Protein AF-A0A741S1C0-F1 (afdb_monomer_lite)

Structure (mmCIF, N/CA/C/O backbone):
data_AF-A0A741S1C0-F1
#
_entry.id   AF-A0A741S1C0-F1
#
loop_
_atom_site.group_PDB
_atom_site.id
_atom_site.type_symbol
_atom_site.label_atom_id
_atom_site.label_alt_id
_atom_site.label_comp_id
_atom_site.label_asym_id
_atom_site.label_entity_id
_atom_site.label_seq_id
_atom_site.pdbx_PDB_ins_code
_atom_site.Cartn_x
_atom_site.Cartn_y
_atom_site.Cartn_z
_atom_site.occupancy
_atom_site.B_iso_or_equiv
_atom_site.auth_seq_id
_atom_site.auth_comp_id
_atom_site.auth_asym_id
_atom_site.auth_atom_id
_atom_site.pdbx_PDB_model_num
ATOM 1 N N . ASN A 1 1 ? -12.038 -28.827 11.080 1.00 40.12 1 ASN A N 1
ATOM 2 C CA . ASN A 1 1 ? -13.135 -27.857 11.263 1.00 40.12 1 ASN A CA 1
ATOM 3 C C . ASN A 1 1 ? -12.752 -26.537 10.630 1.00 40.12 1 ASN A C 1
ATOM 5 O O . ASN A 1 1 ? -11.735 -25.971 10.999 1.00 40.12 1 ASN A O 1
ATOM 9 N N . GLN A 1 2 ? -13.511 -26.105 9.622 1.00 42.38 2 GLN A N 1
ATOM 10 C CA . GLN A 1 2 ? -13.378 -24.792 8.993 1.00 42.38 2 GLN A CA 1
ATOM 11 C C . GLN A 1 2 ? -13.839 -23.737 10.007 1.00 42.38 2 GLN A C 1
ATOM 13 O O . GLN A 1 2 ? -15.024 -23.422 10.065 1.00 42.38 2 GLN A O 1
ATOM 18 N N . ASN A 1 3 ? -12.932 -23.246 10.856 1.00 47.94 3 ASN A N 1
ATOM 19 C CA . ASN A 1 3 ? -13.234 -22.109 11.721 1.00 47.94 3 ASN A CA 1
ATOM 20 C C . ASN A 1 3 ? -13.502 -20.899 10.824 1.00 47.94 3 ASN A C 1
ATOM 22 O O . ASN A 1 3 ? -12.601 -20.333 10.205 1.00 47.94 3 ASN A O 1
ATOM 26 N N . SER A 1 4 ? -14.782 -20.563 10.711 1.00 61.94 4 SER A N 1
ATOM 27 C CA . SER A 1 4 ? -15.284 -19.344 10.105 1.00 61.94 4 SER A CA 1
ATOM 28 C C . SER A 1 4 ? -14.651 -18.158 10.829 1.00 61.94 4 SER A C 1
ATOM 30 O O . SER A 1 4 ? -15.093 -17.784 11.907 1.00 61.94 4 SER A O 1
ATOM 32 N N . SER A 1 5 ? -13.643 -17.521 10.231 1.00 65.06 5 SER A N 1
ATOM 33 C CA . SER A 1 5 ? -13.070 -16.241 10.685 1.00 65.06 5 SER A CA 1
ATOM 34 C C . SER A 1 5 ? -14.050 -15.059 10.560 1.00 65.06 5 SER A C 1
ATOM 36 O O . SER A 1 5 ? -13.648 -13.897 10.522 1.00 65.06 5 SER A O 1
ATOM 38 N N . LYS A 1 6 ? -15.346 -15.354 10.442 1.00 70.75 6 LYS A N 1
ATOM 39 C CA . LYS A 1 6 ? -16.448 -14.424 10.246 1.00 70.75 6 LYS A CA 1
ATOM 40 C C . LYS A 1 6 ? -17.448 -14.628 11.376 1.00 70.75 6 LYS A C 1
ATOM 42 O O . LYS A 1 6 ? -17.880 -15.753 11.624 1.00 70.75 6 LYS A O 1
ATOM 47 N N . MET A 1 7 ? -17.828 -13.527 12.009 1.00 75.88 7 MET A N 1
ATOM 48 C CA . MET A 1 7 ? -18.851 -13.458 13.044 1.00 75.88 7 MET A CA 1
ATOM 49 C C . MET A 1 7 ? -19.901 -12.440 12.606 1.00 75.88 7 MET A C 1
ATOM 51 O O . MET A 1 7 ? -19.552 -11.376 12.094 1.00 75.88 7 MET A O 1
ATOM 55 N N . TYR A 1 8 ? -21.174 -12.768 12.804 1.00 77.81 8 TYR A N 1
ATOM 56 C CA . TYR A 1 8 ? -22.263 -11.811 12.647 1.00 77.81 8 TYR A CA 1
ATOM 57 C C . TYR A 1 8 ? -22.519 -11.145 13.994 1.00 77.81 8 TYR A C 1
ATOM 59 O O . TYR A 1 8 ? -22.664 -11.832 15.003 1.00 77.81 8 TYR A O 1
ATOM 67 N N . VAL A 1 9 ? -22.564 -9.816 14.000 1.00 80.38 9 VAL A N 1
ATOM 68 C CA . VAL A 1 9 ? -22.897 -9.019 15.181 1.00 80.38 9 VAL A CA 1
ATOM 69 C C . VAL A 1 9 ? -24.094 -8.149 14.826 1.00 80.38 9 VAL A C 1
ATOM 71 O O . VAL A 1 9 ? -24.121 -7.543 13.754 1.00 80.38 9 VAL A O 1
ATOM 74 N N . SER A 1 10 ? -25.096 -8.126 15.700 1.00 84.06 10 SER A N 1
ATOM 75 C CA . SER A 1 10 ? -26.272 -7.265 15.584 1.00 84.06 10 SER A CA 1
ATOM 76 C C . SER A 1 10 ? -26.178 -6.130 16.593 1.00 84.06 10 SER A C 1
ATOM 78 O O . SER A 1 10 ? -25.914 -6.384 17.768 1.00 84.06 10 SER A O 1
ATOM 80 N N . PHE A 1 11 ? -26.451 -4.909 16.145 1.00 85.25 11 PHE A N 1
ATOM 81 C CA . PHE A 1 11 ? -26.520 -3.721 16.992 1.00 85.25 11 PHE A CA 1
ATOM 82 C C . PHE A 1 11 ? -27.918 -3.122 16.908 1.00 85.25 11 PHE A C 1
ATOM 84 O O . PHE A 1 11 ? -28.510 -3.088 15.827 1.00 85.25 11 PHE A O 1
ATOM 91 N N . ASP A 1 12 ? -28.429 -2.642 18.037 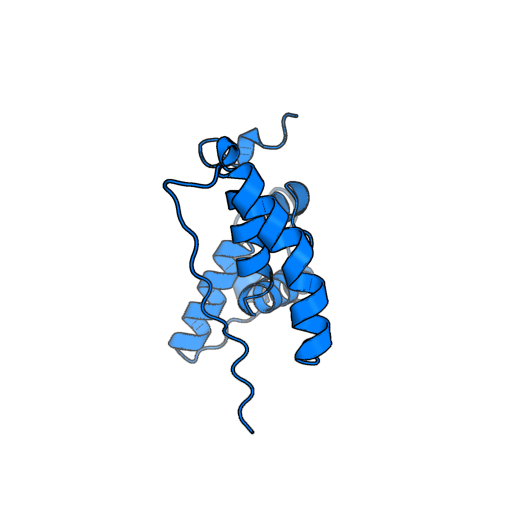1.00 86.31 12 ASP A N 1
ATOM 92 C CA . ASP A 1 12 ? -29.644 -1.838 18.062 1.00 86.31 12 ASP A CA 1
ATOM 93 C C . ASP A 1 12 ? -29.264 -0.365 17.877 1.00 86.31 12 ASP A C 1
ATOM 95 O O . ASP A 1 12 ? -28.700 0.261 18.770 1.00 86.31 12 ASP A O 1
ATOM 99 N N . LEU A 1 13 ? -29.553 0.179 16.695 1.00 88.56 13 LEU A N 1
ATOM 100 C CA . LEU A 1 13 ? -29.240 1.572 16.359 1.00 88.56 13 LEU A CA 1
ATOM 101 C C . LEU A 1 13 ? -30.189 2.583 17.027 1.00 88.56 13 LEU A C 1
ATOM 103 O O . LEU A 1 13 ? -29.917 3.778 17.001 1.00 88.56 13 LEU A O 1
ATOM 107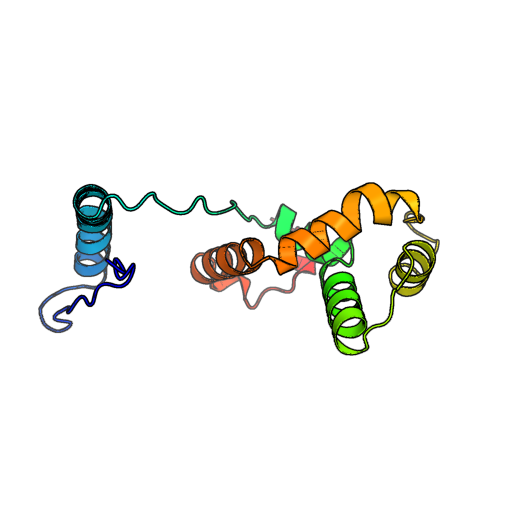 N N . GLY A 1 14 ? -31.324 2.137 17.575 1.00 91.06 14 GLY A N 1
ATOM 108 C CA . GLY A 1 14 ? -32.284 3.003 18.261 1.00 91.06 14 GLY A CA 1
ATOM 109 C C . GLY A 1 14 ? -31.971 3.192 19.745 1.00 91.06 14 GLY A C 1
ATOM 110 O O . GLY A 1 14 ? -32.375 4.196 20.329 1.00 91.06 14 GLY A O 1
ATOM 111 N N . LEU A 1 15 ? -31.259 2.235 20.347 1.00 90.81 15 LEU A N 1
ATOM 112 C CA . LEU A 1 15 ? -30.945 2.202 21.780 1.00 90.81 15 LEU A CA 1
ATOM 113 C C . LEU A 1 15 ? -29.466 2.438 22.105 1.00 90.81 15 LEU A C 1
ATOM 115 O 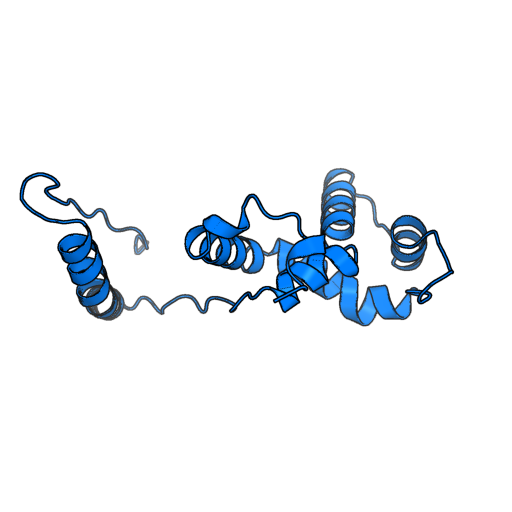O . LEU A 1 15 ? -29.098 2.419 23.278 1.00 90.81 15 LEU A O 1
ATOM 119 N N . SER A 1 16 ? -28.609 2.624 21.105 1.00 90.12 16 SER A N 1
ATOM 120 C CA . SER A 1 16 ? -27.176 2.833 21.310 1.00 90.12 16 SER A CA 1
ATOM 121 C C . SER A 1 16 ? -26.643 3.923 20.395 1.00 90.12 16 SER A C 1
ATOM 123 O O . SER A 1 16 ? -26.976 3.985 19.213 1.00 90.12 16 SER A O 1
ATOM 125 N N . SER A 1 17 ? -25.796 4.776 20.957 1.00 92.00 17 SER A N 1
ATOM 126 C CA . SER A 1 17 ? -25.012 5.755 20.210 1.00 92.00 17 SER A CA 1
ATOM 127 C C . SER A 1 17 ? -23.853 5.094 19.456 1.00 92.00 17 SER A C 1
ATOM 129 O O . SER A 1 17 ? -23.392 4.005 19.811 1.00 92.00 17 SER A O 1
ATOM 131 N N . ASP A 1 18 ? -23.324 5.788 18.445 1.00 92.06 18 ASP A N 1
ATOM 132 C CA . ASP A 1 18 ? -22.149 5.334 17.690 1.00 92.06 18 ASP A CA 1
ATOM 133 C C . ASP A 1 18 ? -20.944 5.053 18.611 1.00 92.06 18 ASP A C 1
ATOM 135 O O . ASP A 1 18 ? -20.228 4.069 18.421 1.00 92.06 18 ASP A O 1
ATOM 139 N N . GLU A 1 19 ? -20.733 5.875 19.645 1.00 92.62 19 GLU A N 1
ATOM 140 C CA . GLU A 1 19 ? -19.637 5.716 20.612 1.00 92.62 19 GLU A CA 1
ATOM 141 C C . GLU A 1 19 ? -19.792 4.469 21.485 1.00 92.62 19 GLU A C 1
ATOM 143 O O . GLU A 1 19 ? -18.809 3.761 21.723 1.00 92.62 19 GLU A O 1
ATOM 148 N N . GLU A 1 20 ? -21.011 4.161 21.927 1.00 90.81 20 GLU A N 1
ATOM 149 C CA . GLU A 1 20 ? -21.298 2.940 22.684 1.00 90.81 20 GLU A CA 1
ATOM 150 C C . GLU A 1 20 ? -21.063 1.695 21.824 1.00 90.81 20 GLU A C 1
ATOM 152 O O . GLU A 1 20 ? -20.405 0.753 22.273 1.00 90.81 20 GLU A O 1
ATOM 157 N N . ILE A 1 21 ? -21.515 1.713 20.564 1.00 92.81 21 ILE A N 1
ATOM 158 C CA . ILE A 1 21 ? -21.314 0.611 19.611 1.00 92.81 21 ILE A CA 1
ATOM 159 C C . ILE A 1 21 ? -19.819 0.387 19.345 1.00 92.81 21 ILE A C 1
ATOM 161 O O . ILE A 1 21 ? -19.332 -0.747 19.414 1.00 92.81 21 ILE A O 1
ATOM 165 N N . ILE A 1 22 ? -19.070 1.457 19.064 1.00 91.75 22 ILE A N 1
ATOM 166 C CA . ILE A 1 22 ? -17.626 1.382 18.798 1.00 91.75 22 ILE A CA 1
ATOM 167 C C . ILE A 1 22 ? -16.874 0.879 20.035 1.00 91.75 22 ILE A C 1
ATOM 169 O O . ILE A 1 22 ? -15.994 0.024 19.906 1.00 91.75 22 ILE A O 1
ATOM 173 N N . THR A 1 23 ? -17.226 1.371 21.223 1.00 91.38 23 THR A N 1
ATOM 174 C CA . THR A 1 23 ? -16.591 0.972 22.487 1.00 91.38 23 THR A CA 1
ATOM 175 C C . THR A 1 23 ? -16.847 -0.500 22.788 1.00 91.38 23 THR A C 1
ATOM 177 O O . THR A 1 23 ? -15.900 -1.245 23.040 1.00 91.38 23 THR A O 1
ATOM 180 N N . ALA A 1 24 ? -18.099 -0.954 22.673 1.00 90.25 24 ALA A N 1
ATOM 181 C CA . ALA A 1 24 ? -18.454 -2.359 22.853 1.00 90.25 24 ALA A CA 1
ATOM 182 C C . ALA A 1 24 ? -17.647 -3.265 21.907 1.00 90.25 24 ALA A C 1
ATOM 184 O O . ALA A 1 24 ? -17.062 -4.259 22.341 1.00 90.25 24 ALA A O 1
ATOM 185 N N . LEU A 1 25 ? -17.524 -2.885 20.631 1.00 91.19 25 LEU A N 1
ATOM 186 C CA . LEU A 1 25 ? -16.698 -3.599 19.654 1.00 91.19 25 LEU A CA 1
ATOM 187 C C . LEU A 1 25 ? -15.216 -3.652 20.051 1.00 91.19 25 LEU A C 1
ATOM 189 O O . LEU A 1 25 ? -14.593 -4.714 19.974 1.00 91.19 25 LEU A O 1
ATOM 193 N N . GLN A 1 26 ? -14.640 -2.525 20.470 1.00 90.44 26 GLN A N 1
ATOM 194 C CA . GLN A 1 26 ? -13.236 -2.451 20.881 1.00 90.44 26 GLN A CA 1
ATOM 195 C C . GLN A 1 26 ? -12.941 -3.338 22.095 1.00 90.44 26 GLN A C 1
ATOM 197 O O . GLN A 1 26 ? -11.881 -3.966 22.132 1.00 90.44 26 GLN A O 1
ATOM 202 N N . THR A 1 27 ? -13.874 -3.424 23.044 1.00 90.44 27 THR A N 1
ATOM 203 C CA . THR A 1 27 ? -13.742 -4.263 24.241 1.00 90.44 27 THR A CA 1
ATOM 204 C C . THR A 1 27 ? -13.966 -5.746 23.941 1.00 90.44 27 THR A C 1
ATOM 206 O O . THR A 1 27 ? -13.216 -6.573 24.446 1.00 90.44 27 THR A O 1
ATOM 209 N N . MET A 1 28 ? -14.941 -6.103 23.096 1.00 90.94 28 MET A N 1
ATOM 210 C CA . MET A 1 28 ? -15.289 -7.508 22.826 1.00 90.94 28 MET A CA 1
ATOM 211 C C . MET A 1 28 ? -14.315 -8.219 21.877 1.00 90.94 28 MET A C 1
ATOM 213 O O . MET A 1 28 ? -14.072 -9.417 22.018 1.00 90.94 28 MET A O 1
ATOM 217 N N . LEU A 1 29 ? -13.760 -7.520 20.879 1.00 90.25 29 LEU A N 1
ATOM 218 C CA . LEU A 1 29 ? -12.916 -8.144 19.849 1.00 90.25 29 LEU A CA 1
ATOM 219 C C . LEU A 1 29 ? -11.675 -8.883 20.396 1.00 90.25 29 LEU A C 1
ATOM 221 O O . LEU A 1 29 ? -11.368 -9.954 19.867 1.00 90.25 29 LEU A O 1
ATOM 225 N N . PRO A 1 30 ? -10.929 -8.363 21.393 1.00 90.62 30 PRO A N 1
ATOM 226 C CA . PRO A 1 30 ? -9.820 -9.087 22.013 1.00 90.62 30 PRO A CA 1
ATOM 227 C C . PRO A 1 30 ? -10.247 -10.402 22.673 1.00 90.62 30 PRO A C 1
ATOM 229 O O . PRO A 1 30 ? -9.594 -11.423 22.455 1.00 90.62 30 PRO A O 1
ATOM 232 N N . ASP A 1 31 ? -11.351 -10.388 23.424 1.00 90.31 31 ASP A N 1
ATOM 233 C CA . ASP A 1 31 ? -11.852 -11.564 24.140 1.00 90.31 31 ASP A CA 1
ATOM 234 C C . ASP A 1 31 ? -12.328 -12.641 23.164 1.00 90.31 31 ASP A C 1
ATOM 236 O O . ASP A 1 31 ? -11.924 -13.798 23.272 1.00 90.31 31 ASP A O 1
ATOM 240 N N . LEU A 1 32 ? -13.079 -12.241 22.133 1.00 88.69 32 LEU A N 1
ATOM 241 C CA . LEU A 1 32 ? -13.523 -13.144 21.071 1.00 88.69 32 LEU A CA 1
ATOM 242 C C . LEU A 1 32 ? -12.330 -13.751 20.321 1.00 88.69 32 LEU A C 1
ATOM 244 O O . LEU A 1 32 ? -12.282 -14.956 20.095 1.00 88.69 32 LEU A O 1
ATOM 248 N N . ARG A 1 33 ? -11.321 -12.949 19.958 1.00 89.44 33 ARG A N 1
ATOM 249 C CA . ARG A 1 33 ? -10.108 -13.475 19.306 1.00 89.44 33 ARG A CA 1
ATOM 250 C C . ARG A 1 33 ? -9.403 -14.519 20.162 1.00 89.44 33 ARG A C 1
ATOM 252 O O . ARG A 1 33 ? -8.937 -15.516 19.618 1.00 89.44 33 ARG A O 1
ATOM 259 N N . LYS A 1 34 ? -9.344 -14.301 21.477 1.00 90.06 34 LYS A N 1
ATOM 260 C CA . LYS A 1 34 ? -8.762 -15.254 22.422 1.00 90.06 34 LYS A CA 1
ATOM 261 C C . LYS A 1 34 ? -9.576 -16.547 22.490 1.00 90.06 34 LYS A C 1
ATOM 263 O O . LYS A 1 34 ? -8.981 -17.617 22.458 1.00 90.06 34 LYS A O 1
ATOM 268 N N . GLU A 1 35 ? -10.902 -16.451 22.556 1.00 89.19 35 GLU A N 1
ATOM 269 C CA . GLU A 1 35 ? -11.807 -17.608 22.604 1.00 89.19 35 GLU A CA 1
ATOM 270 C C . GLU A 1 35 ? -11.712 -18.478 21.342 1.00 89.19 35 GLU A C 1
ATOM 272 O O . GLU A 1 35 ? -11.643 -19.701 21.437 1.00 89.19 35 GLU A O 1
ATOM 277 N N . TYR A 1 36 ? -11.654 -17.856 20.162 1.00 88.25 36 TYR A N 1
ATOM 278 C CA . TYR A 1 36 ? -11.556 -18.568 18.882 1.00 88.25 36 TYR A CA 1
ATOM 279 C C . TYR A 1 36 ? -10.118 -18.921 18.466 1.00 88.25 36 TYR A C 1
ATOM 281 O O . TYR A 1 36 ? -9.928 -19.449 17.367 1.00 88.25 36 TYR A O 1
ATOM 289 N N . GLU A 1 37 ? -9.118 -18.613 19.299 1.00 89.31 37 GLU A N 1
ATOM 290 C CA . GLU A 1 37 ? -7.688 -18.803 19.005 1.00 89.31 37 GLU A CA 1
ATOM 291 C C . GLU A 1 37 ? -7.258 -18.136 17.678 1.00 89.31 37 GLU A C 1
ATOM 293 O O . GLU A 1 37 ? -6.476 -18.673 16.891 1.00 89.31 37 GLU A O 1
ATOM 298 N N . ILE A 1 38 ? -7.800 -16.943 17.403 1.00 88.50 3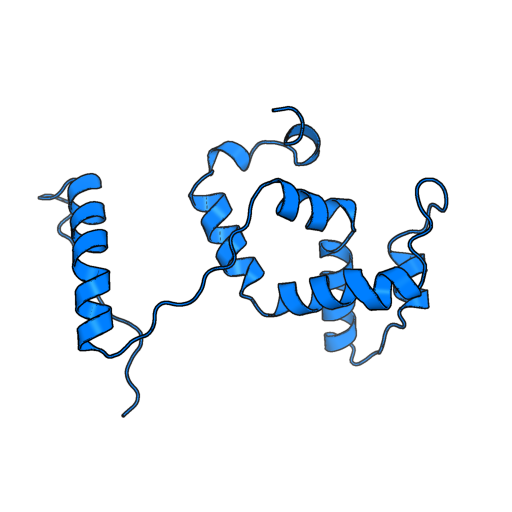8 ILE A N 1
ATOM 299 C CA . ILE A 1 38 ? -7.521 -16.168 16.189 1.00 88.50 38 ILE A CA 1
ATOM 300 C C . ILE A 1 38 ? -6.485 -15.090 16.494 1.00 88.50 38 ILE A C 1
ATOM 302 O O . ILE A 1 38 ? -6.773 -14.080 17.140 1.00 88.50 38 ILE A O 1
ATOM 306 N N . GLU A 1 39 ? -5.294 -15.254 15.927 1.00 86.19 39 GLU A N 1
ATOM 307 C CA . GLU A 1 39 ? -4.248 -14.237 15.987 1.00 86.19 39 GLU A CA 1
ATOM 308 C C . GLU A 1 39 ? -4.662 -12.959 15.231 1.00 86.19 39 GLU A C 1
ATOM 310 O O . GLU A 1 39 ? -5.150 -13.026 14.093 1.00 86.19 39 GLU A O 1
ATOM 315 N N . PRO A 1 40 ? -4.461 -11.766 15.818 1.00 83.25 40 PRO A N 1
ATOM 316 C CA . PRO A 1 40 ? -4.721 -10.519 15.121 1.00 83.25 40 PRO A CA 1
ATOM 317 C C . PRO A 1 40 ? -3.792 -10.383 13.911 1.00 83.25 40 PRO A C 1
ATOM 319 O O . PRO A 1 40 ? -2.578 -10.576 13.988 1.00 83.25 40 PRO A O 1
ATOM 322 N N . VAL A 1 41 ? -4.364 -9.982 12.776 1.00 81.50 41 VAL A N 1
ATOM 323 C CA . VAL A 1 41 ? -3.581 -9.697 11.572 1.00 81.50 41 VAL A CA 1
ATOM 324 C C . VAL A 1 41 ? -2.681 -8.494 11.843 1.00 81.50 41 VAL A C 1
ATOM 326 O O . VAL A 1 41 ? -3.160 -7.416 12.200 1.00 81.50 41 VAL A O 1
ATOM 329 N N . LYS A 1 42 ? -1.370 -8.659 11.638 1.00 73.19 42 LYS A N 1
ATOM 330 C CA . LYS A 1 42 ? -0.422 -7.542 11.671 1.00 73.19 42 LYS A CA 1
ATOM 331 C C . LYS A 1 42 ? -0.736 -6.600 10.513 1.00 73.19 42 LYS A C 1
ATOM 333 O O . LYS A 1 42 ? -0.471 -6.915 9.359 1.00 73.19 42 LYS A O 1
ATOM 338 N N . THR A 1 43 ? -1.298 -5.440 10.818 1.00 69.19 43 THR A N 1
ATOM 339 C CA . THR A 1 43 ? -1.506 -4.385 9.826 1.00 69.19 43 THR A CA 1
ATOM 340 C C . THR A 1 43 ? -0.221 -3.598 9.638 1.00 69.19 43 THR A C 1
ATOM 342 O O . THR A 1 43 ? 0.352 -3.076 10.599 1.00 69.19 43 THR A O 1
ATOM 345 N N . GLU A 1 44 ? 0.218 -3.468 8.391 1.00 76.50 44 GLU A N 1
ATOM 34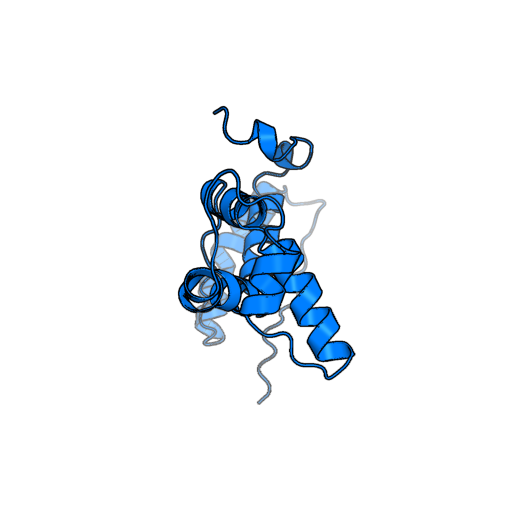6 C CA . GLU A 1 44 ? 1.294 -2.553 8.043 1.00 76.50 44 GLU A CA 1
ATOM 347 C C . GLU A 1 44 ? 0.847 -1.119 8.355 1.00 76.50 44 GLU A C 1
ATOM 349 O O . GLU A 1 44 ? -0.213 -0.685 7.903 1.00 76.50 44 GLU A O 1
ATOM 354 N N . LYS A 1 45 ? 1.631 -0.370 9.137 1.00 77.94 45 LYS A N 1
ATOM 355 C CA . LYS A 1 45 ? 1.332 1.044 9.381 1.00 77.94 45 LYS A CA 1
ATOM 356 C C . LYS A 1 45 ? 1.667 1.837 8.121 1.00 77.94 45 LYS A C 1
ATOM 358 O O . LYS A 1 45 ? 2.833 1.946 7.745 1.00 77.94 45 LYS A O 1
ATOM 363 N N . ILE A 1 46 ? 0.644 2.390 7.479 1.00 82.69 46 ILE A N 1
ATOM 364 C CA . ILE A 1 46 ? 0.795 3.329 6.368 1.00 82.69 46 ILE A CA 1
ATOM 365 C C . ILE A 1 46 ? 0.606 4.743 6.907 1.00 82.69 46 ILE A C 1
ATOM 367 O O . ILE A 1 46 ? -0.286 5.000 7.709 1.00 82.69 46 ILE A O 1
ATOM 371 N N . GLY A 1 47 ? 1.482 5.646 6.480 1.00 85.25 47 GLY A N 1
ATOM 372 C CA . GLY A 1 47 ? 1.373 7.080 6.721 1.00 85.25 47 GLY A CA 1
ATOM 373 C C . GLY A 1 47 ? 1.648 7.856 5.437 1.00 85.25 47 GLY A C 1
ATOM 374 O O . GLY A 1 47 ? 2.036 7.264 4.425 1.00 85.25 47 GLY A O 1
ATOM 375 N N . LEU A 1 48 ? 1.505 9.182 5.497 1.00 86.00 48 LEU A N 1
ATOM 376 C CA . LEU A 1 48 ? 1.656 10.082 4.345 1.00 86.00 48 LEU A CA 1
ATOM 377 C C . LEU A 1 48 ? 2.977 9.884 3.594 1.00 86.00 48 LEU A C 1
ATOM 379 O O . LEU A 1 48 ? 2.977 9.772 2.374 1.00 86.00 48 LEU A O 1
ATOM 383 N N . ALA A 1 49 ? 4.092 9.731 4.313 1.00 84.88 49 ALA A N 1
ATOM 384 C CA . ALA A 1 49 ? 5.402 9.497 3.703 1.00 84.88 49 ALA A CA 1
ATOM 385 C C . ALA A 1 49 ? 5.434 8.238 2.820 1.00 84.88 49 ALA A C 1
ATOM 387 O O . ALA A 1 49 ? 6.099 8.211 1.788 1.00 84.88 49 ALA A O 1
ATOM 388 N N . LYS A 1 50 ? 4.708 7.184 3.210 1.00 86.94 50 LYS A N 1
ATOM 389 C CA . LYS A 1 50 ? 4.640 5.955 2.421 1.00 86.94 50 LYS A CA 1
ATOM 390 C C . LYS A 1 50 ? 3.715 6.115 1.214 1.00 86.94 50 LYS A C 1
ATOM 392 O O . LYS A 1 50 ? 4.078 5.653 0.140 1.00 86.94 50 LYS A O 1
ATOM 397 N N . ILE A 1 51 ? 2.576 6.792 1.372 1.00 87.75 51 ILE A N 1
ATOM 398 C CA . ILE A 1 51 ? 1.667 7.118 0.257 1.00 87.75 51 ILE A CA 1
ATOM 399 C C . ILE A 1 51 ? 2.410 7.937 -0.796 1.00 87.75 51 ILE A C 1
ATOM 401 O O . ILE A 1 51 ? 2.379 7.603 -1.975 1.00 87.75 51 ILE A O 1
ATOM 405 N N . ARG A 1 52 ? 3.166 8.941 -0.352 1.00 86.50 52 ARG A N 1
ATOM 406 C CA . ARG A 1 52 ? 3.996 9.765 -1.221 1.00 86.50 52 ARG A CA 1
ATOM 407 C C . ARG A 1 52 ? 5.043 8.940 -1.967 1.00 86.50 52 ARG A C 1
ATOM 409 O O . ARG A 1 52 ? 5.128 9.053 -3.177 1.00 86.50 52 ARG A O 1
ATOM 416 N N . LYS A 1 53 ? 5.741 8.014 -1.298 1.00 85.62 53 LYS A N 1
ATOM 417 C CA . LYS A 1 53 ? 6.663 7.079 -1.975 1.00 85.62 53 LYS A CA 1
ATOM 418 C C . LYS A 1 53 ? 5.986 6.221 -3.049 1.00 85.62 53 LYS A C 1
ATOM 420 O O . LYS A 1 53 ? 6.621 5.929 -4.053 1.00 85.62 53 LYS A O 1
ATOM 425 N N . LEU A 1 54 ? 4.730 5.803 -2.855 1.00 89.00 54 LEU A N 1
ATOM 426 C CA . LEU A 1 54 ? 4.006 5.028 -3.875 1.00 89.00 54 LEU A CA 1
ATOM 427 C C . LEU A 1 54 ? 3.772 5.837 -5.161 1.00 89.00 54 LEU A C 1
ATOM 429 O O . LEU A 1 54 ? 3.728 5.255 -6.245 1.00 89.00 54 LEU A O 1
ATOM 433 N N . VAL A 1 55 ? 3.638 7.157 -5.029 1.00 88.06 55 VAL A N 1
ATOM 434 C CA . VAL A 1 55 ? 3.421 8.090 -6.140 1.00 88.06 55 VAL A CA 1
ATOM 435 C C . VAL A 1 55 ? 4.748 8.555 -6.728 1.00 88.06 55 VAL A C 1
ATOM 437 O O . VAL A 1 55 ? 4.998 8.319 -7.904 1.00 88.06 55 VAL A O 1
ATOM 440 N N . ASP A 1 56 ? 5.625 9.127 -5.904 1.00 85.38 56 ASP A N 1
ATOM 441 C CA . ASP A 1 56 ? 6.898 9.724 -6.326 1.00 85.38 56 ASP A CA 1
ATOM 442 C C . ASP A 1 56 ? 7.831 8.695 -6.988 1.00 85.38 56 ASP A C 1
ATOM 444 O O . ASP A 1 56 ? 8.622 9.048 -7.858 1.00 85.38 56 ASP A O 1
ATOM 448 N N . TYR A 1 57 ? 7.745 7.415 -6.601 1.00 86.94 57 TYR A N 1
ATOM 449 C CA . TYR A 1 57 ? 8.548 6.331 -7.187 1.00 86.94 57 TYR A CA 1
ATOM 450 C C . TYR A 1 57 ? 7.771 5.492 -8.205 1.00 86.94 57 TYR A C 1
ATOM 452 O O . TYR A 1 57 ? 8.103 4.328 -8.427 1.00 86.94 57 TYR A O 1
ATOM 460 N N . ASN A 1 58 ? 6.699 6.043 -8.784 1.00 90.38 58 ASN A N 1
ATOM 461 C CA . ASN A 1 58 ? 5.909 5.400 -9.835 1.00 90.38 58 ASN A CA 1
ATOM 462 C C . ASN A 1 58 ? 5.519 3.941 -9.515 1.00 90.38 58 ASN A C 1
ATOM 464 O O . ASN A 1 58 ? 5.390 3.105 -10.414 1.00 90.38 58 ASN A O 1
ATOM 468 N N . ILE A 1 59 ? 5.301 3.627 -8.231 1.00 91.62 59 ILE A N 1
ATOM 469 C CA . ILE A 1 59 ? 4.988 2.267 -7.782 1.00 91.62 59 ILE A CA 1
ATOM 470 C C . ILE A 1 59 ? 3.608 1.867 -8.290 1.00 91.62 59 ILE A C 1
ATOM 472 O O . ILE A 1 59 ? 3.441 0.741 -8.746 1.00 91.62 59 ILE A O 1
ATOM 476 N N . ILE A 1 60 ? 2.637 2.786 -8.267 1.00 91.50 60 ILE A N 1
ATOM 477 C CA . ILE A 1 60 ? 1.286 2.536 -8.794 1.00 91.50 60 ILE A CA 1
ATOM 478 C C . ILE A 1 60 ? 1.340 2.214 -10.305 1.00 91.50 60 ILE A C 1
ATOM 480 O O . ILE A 1 60 ? 0.918 1.118 -10.676 1.00 91.50 60 ILE A O 1
ATOM 484 N N . PRO A 1 61 ? 1.949 3.050 -11.174 1.00 93.62 61 PRO A N 1
ATOM 485 C CA . PRO A 1 61 ? 2.174 2.681 -12.574 1.00 93.62 61 PRO A CA 1
ATOM 486 C C . PRO A 1 61 ? 2.924 1.353 -12.764 1.00 93.62 61 PRO A C 1
ATOM 488 O O . PRO A 1 61 ? 2.593 0.566 -13.653 1.00 93.62 61 PRO A O 1
ATOM 491 N N . MET A 1 62 ? 3.925 1.057 -11.928 1.00 94.44 62 MET A N 1
ATOM 492 C CA . MET A 1 62 ? 4.633 -0.223 -11.989 1.00 94.44 62 MET A CA 1
ATOM 493 C C . MET A 1 62 ? 3.708 -1.402 -11.671 1.00 94.44 62 MET A C 1
ATOM 495 O O . MET A 1 62 ? 3.761 -2.418 -12.365 1.00 94.44 62 MET A O 1
ATOM 499 N N . MET A 1 63 ? 2.853 -1.279 -10.654 1.00 94.19 63 MET A N 1
ATOM 500 C CA . MET A 1 63 ? 1.849 -2.289 -10.316 1.00 94.19 63 MET A CA 1
ATOM 501 C C . MET A 1 63 ? 0.935 -2.568 -11.513 1.00 94.19 63 MET A C 1
ATOM 503 O O . MET A 1 63 ? 0.737 -3.737 -11.850 1.00 94.19 63 MET A O 1
ATOM 507 N N . ASP A 1 64 ? 0.461 -1.526 -12.200 1.00 94.81 64 ASP A N 1
ATOM 508 C CA . ASP A 1 64 ? -0.378 -1.664 -13.396 1.00 94.81 64 ASP A CA 1
ATOM 509 C C . ASP A 1 64 ? 0.343 -2.432 -14.513 1.00 94.81 64 ASP A C 1
ATOM 511 O O . ASP A 1 64 ? -0.212 -3.376 -15.088 1.00 94.81 64 ASP A O 1
ATOM 515 N N . LEU A 1 65 ? 1.613 -2.103 -14.777 1.00 96.06 65 LEU A N 1
ATOM 516 C CA . LEU A 1 65 ? 2.435 -2.811 -15.765 1.00 96.06 65 LEU A CA 1
ATOM 517 C C . LEU A 1 65 ? 2.656 -4.282 -15.389 1.00 96.06 65 LEU A C 1
ATOM 519 O O . LEU A 1 65 ? 2.591 -5.154 -16.259 1.00 96.06 65 LEU A O 1
ATOM 523 N N . LEU A 1 66 ? 2.895 -4.582 -14.110 1.00 94.69 66 LEU A N 1
ATOM 524 C CA . LEU A 1 66 ? 3.077 -5.953 -13.624 1.00 94.69 66 LEU A CA 1
ATOM 525 C C . LEU A 1 66 ? 1.777 -6.768 -13.717 1.00 94.69 66 LEU A C 1
ATOM 527 O O . LEU A 1 66 ? 1.814 -7.930 -14.138 1.00 94.69 66 LEU A O 1
ATOM 531 N N . ILE A 1 67 ? 0.627 -6.168 -13.387 1.00 94.81 67 ILE A N 1
ATOM 532 C CA . ILE A 1 67 ? -0.697 -6.785 -13.564 1.00 94.81 67 ILE A CA 1
ATOM 533 C C . ILE A 1 67 ? -0.943 -7.074 -15.048 1.00 94.81 67 ILE A C 1
ATOM 535 O O . ILE A 1 67 ? -1.299 -8.201 -15.408 1.00 94.81 67 ILE A O 1
ATOM 539 N N . TRP A 1 68 ? -0.713 -6.086 -15.916 1.00 97.19 68 TRP A N 1
ATOM 540 C CA . TRP A 1 68 ? -0.874 -6.233 -17.361 1.00 97.19 68 TRP A CA 1
ATOM 541 C C . TRP A 1 68 ? 0.030 -7.336 -17.923 1.00 97.19 68 TRP A C 1
ATOM 543 O O . TRP A 1 68 ? -0.440 -8.199 -18.669 1.00 97.19 68 TRP A O 1
ATOM 553 N N . ALA A 1 69 ? 1.301 -7.369 -17.516 1.00 96.06 69 ALA A N 1
ATOM 554 C CA . ALA A 1 69 ? 2.266 -8.377 -17.945 1.00 96.06 69 ALA A CA 1
ATOM 555 C C . ALA A 1 69 ? 1.818 -9.788 -17.551 1.00 96.06 69 ALA A C 1
ATOM 557 O O . ALA A 1 69 ? 1.829 -10.707 -18.376 1.00 96.06 69 ALA A O 1
ATOM 558 N N . LYS A 1 70 ? 1.341 -9.942 -16.310 1.00 94.62 70 LYS A N 1
ATOM 559 C CA . LYS A 1 70 ? 0.783 -11.199 -15.802 1.00 94.62 70 LYS A CA 1
ATOM 560 C C . LYS A 1 70 ? -0.442 -11.632 -16.606 1.00 94.62 70 LYS A C 1
ATOM 562 O O . LYS A 1 70 ? -0.521 -12.792 -17.005 1.00 94.62 70 LYS A O 1
ATOM 567 N N . PHE A 1 71 ? -1.364 -10.711 -16.888 1.00 96.56 71 PHE A N 1
ATOM 568 C CA . PHE A 1 71 ? -2.564 -10.985 -17.683 1.00 96.56 71 PHE A CA 1
ATOM 569 C C . PHE A 1 71 ? -2.225 -11.404 -19.120 1.00 96.56 71 PHE A C 1
ATOM 571 O O . PHE A 1 71 ? -2.782 -12.370 -19.641 1.00 96.56 71 PHE A O 1
ATOM 578 N N . LYS A 1 72 ? -1.268 -10.718 -19.750 1.00 97.56 72 LYS A N 1
ATOM 579 C CA . LYS A 1 72 ? -0.798 -11.018 -21.110 1.00 97.56 72 LYS A CA 1
ATOM 580 C C . LYS A 1 72 ? 0.196 -12.179 -21.180 1.00 97.56 72 LYS A C 1
ATOM 582 O O . LYS A 1 72 ? 0.567 -12.571 -22.282 1.00 97.56 72 LYS A O 1
ATOM 587 N N . LYS A 1 73 ? 0.595 -12.752 -20.038 1.00 96.38 73 LYS A N 1
ATOM 588 C CA . LYS A 1 73 ? 1.608 -13.817 -19.925 1.00 96.38 73 LYS A CA 1
ATOM 589 C C . LYS A 1 73 ? 2.954 -13.432 -20.559 1.00 96.38 73 LYS A C 1
ATOM 591 O O . LYS A 1 73 ? 3.648 -14.280 -21.115 1.00 96.38 73 LYS A O 1
ATOM 596 N N . VAL A 1 74 ? 3.331 -12.159 -20.456 1.00 96.12 74 VAL A N 1
ATOM 597 C CA . VAL A 1 74 ? 4.624 -11.632 -20.919 1.00 96.12 74 VAL A CA 1
ATOM 598 C C . VAL A 1 74 ? 5.500 -11.257 -19.727 1.00 96.12 74 VAL A C 1
ATOM 600 O O . VAL A 1 74 ? 5.003 -10.976 -18.638 1.00 96.12 74 VAL A O 1
ATOM 603 N N . LYS A 1 75 ? 6.821 -11.250 -19.921 1.00 92.75 75 LYS A N 1
ATOM 604 C CA . LYS A 1 75 ? 7.772 -10.753 -18.920 1.00 92.75 75 LYS A CA 1
ATOM 605 C C . LYS A 1 75 ? 8.267 -9.376 -19.340 1.00 92.75 75 LYS A C 1
ATOM 607 O O . LYS A 1 75 ? 8.726 -9.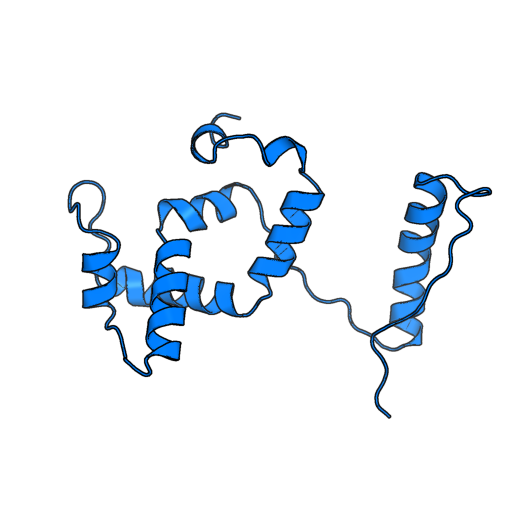213 -20.465 1.00 92.75 75 LYS A O 1
ATOM 612 N N . ILE A 1 76 ? 8.203 -8.414 -18.425 1.00 93.31 76 ILE A N 1
ATOM 613 C CA . ILE A 1 76 ? 8.822 -7.097 -18.595 1.00 93.31 76 ILE A CA 1
ATOM 614 C C . ILE A 1 76 ? 10.134 -7.110 -17.810 1.00 93.31 76 ILE A C 1
ATOM 616 O O . ILE A 1 76 ? 10.129 -7.427 -16.617 1.00 93.31 76 ILE A O 1
ATOM 620 N N . SER A 1 77 ? 11.252 -6.825 -18.479 1.00 93.62 77 SER A N 1
ATOM 621 C CA . SER A 1 77 ? 12.552 -6.711 -17.816 1.00 93.62 77 SER A CA 1
ATOM 622 C C . SER A 1 77 ? 12.640 -5.423 -16.998 1.00 93.62 77 SER A C 1
ATOM 624 O O . SER A 1 77 ? 11.948 -4.442 -17.276 1.00 93.62 77 SER A O 1
ATOM 626 N N . ASN A 1 78 ? 13.530 -5.406 -16.009 1.00 91.81 78 ASN A N 1
ATOM 627 C CA . ASN A 1 78 ? 13.752 -4.228 -15.172 1.00 91.81 78 ASN A CA 1
ATOM 628 C C . ASN A 1 78 ? 14.275 -3.042 -15.994 1.00 91.81 78 ASN A C 1
ATOM 630 O O . ASN A 1 78 ? 13.852 -1.912 -15.767 1.00 91.81 78 ASN A O 1
ATOM 634 N N . MET A 1 79 ? 15.097 -3.301 -17.014 1.00 89.88 79 MET A N 1
ATOM 635 C CA . MET A 1 79 ? 15.513 -2.293 -17.992 1.00 89.88 79 MET A CA 1
ATOM 636 C C . MET A 1 79 ? 14.334 -1.647 -18.742 1.00 89.88 79 MET A C 1
ATOM 638 O O . MET A 1 79 ? 14.320 -0.432 -18.939 1.00 89.88 79 MET A O 1
ATOM 642 N N . VAL A 1 80 ? 13.334 -2.433 -19.162 1.00 91.25 80 VAL A N 1
ATOM 643 C CA . VAL A 1 80 ? 12.134 -1.891 -19.826 1.00 91.25 80 VAL A CA 1
ATOM 644 C C . VAL A 1 80 ? 11.288 -1.097 -18.832 1.00 91.25 80 VAL A C 1
ATOM 646 O O . VAL A 1 80 ? 10.861 0.004 -19.164 1.00 91.25 80 VAL A O 1
ATOM 649 N N . LEU A 1 81 ? 11.094 -1.607 -17.611 1.00 92.38 81 LEU A N 1
ATOM 650 C CA . LEU A 1 81 ? 10.375 -0.885 -16.554 1.00 92.38 81 LEU A CA 1
ATOM 651 C C . LEU A 1 81 ? 11.031 0.465 -16.243 1.00 92.38 81 LEU A C 1
ATOM 653 O O . LEU A 1 81 ? 10.333 1.470 -16.216 1.00 92.38 81 LEU A O 1
ATOM 657 N N . SER A 1 82 ? 12.356 0.500 -16.080 1.00 90.56 82 SER A N 1
ATOM 658 C CA . SER A 1 82 ? 13.123 1.731 -15.851 1.00 90.56 82 SER A CA 1
ATOM 659 C C . SER A 1 82 ? 12.841 2.776 -16.935 1.00 90.56 82 SER A C 1
ATOM 661 O O . SER A 1 82 ? 12.449 3.896 -16.625 1.00 90.56 82 SER A O 1
ATOM 663 N N . ARG A 1 83 ? 12.933 2.390 -18.214 1.00 88.25 83 ARG A N 1
ATOM 664 C CA . ARG A 1 83 ? 12.722 3.309 -19.346 1.00 88.25 83 ARG A CA 1
ATOM 665 C C . ARG A 1 83 ? 11.282 3.788 -19.499 1.00 88.25 83 ARG A C 1
ATOM 667 O O . ARG A 1 83 ? 11.067 4.919 -19.914 1.00 88.25 83 ARG A O 1
ATOM 674 N N . VAL A 1 84 ? 10.307 2.920 -19.228 1.00 91.00 84 VAL A N 1
ATOM 675 C CA . VAL A 1 84 ? 8.881 3.257 -19.362 1.00 91.00 84 VAL A CA 1
ATOM 676 C C . VAL A 1 84 ? 8.421 4.151 -18.213 1.00 91.00 84 VAL A C 1
ATOM 678 O O . VAL A 1 84 ? 7.652 5.079 -18.437 1.00 91.00 84 VAL A O 1
ATOM 681 N N . LEU A 1 85 ? 8.880 3.872 -16.991 1.00 90.12 85 LEU A N 1
ATOM 682 C CA . LEU A 1 85 ? 8.453 4.590 -15.789 1.00 90.12 85 LEU A CA 1
ATOM 683 C C . LEU A 1 85 ? 9.221 5.893 -15.565 1.00 90.12 85 LEU A C 1
ATOM 685 O O . LEU A 1 85 ? 8.693 6.800 -14.932 1.00 90.12 85 LEU A O 1
ATOM 689 N N . TYR A 1 86 ? 10.450 5.989 -16.069 1.00 87.25 86 TYR A N 1
ATOM 690 C CA . TYR A 1 86 ? 11.326 7.142 -15.869 1.00 87.25 86 TYR A CA 1
ATOM 691 C C . TYR A 1 86 ? 11.952 7.579 -17.204 1.00 87.25 86 TYR A C 1
ATOM 693 O O . TYR A 1 86 ? 13.151 7.389 -17.420 1.00 87.25 86 TYR A O 1
ATOM 701 N N . PRO A 1 87 ? 11.142 8.125 -18.133 1.00 79.44 87 PRO A N 1
ATOM 702 C CA . PRO A 1 87 ? 11.624 8.552 -19.447 1.00 79.44 87 PRO A CA 1
ATOM 703 C C . PRO A 1 87 ? 12.480 9.825 -19.380 1.00 79.44 87 PRO A C 1
ATOM 705 O O . PRO A 1 87 ? 13.378 10.009 -20.202 1.00 79.44 87 PRO A O 1
ATOM 708 N N . ASP A 1 88 ? 12.226 10.683 -18.389 1.00 74.25 88 ASP A N 1
ATOM 709 C CA . ASP A 1 88 ? 12.948 11.933 -18.189 1.00 74.25 88 ASP A CA 1
ATOM 710 C C . ASP A 1 88 ? 14.179 11.680 -17.310 1.00 74.25 88 ASP A C 1
ATOM 712 O O . ASP A 1 88 ? 14.094 11.532 -16.093 1.00 74.25 88 ASP A O 1
ATOM 716 N N . PHE A 1 89 ? 15.358 11.632 -17.931 1.00 62.94 89 PHE A N 1
ATOM 717 C CA . PHE A 1 89 ? 16.653 11.383 -17.274 1.00 62.94 89 PHE A CA 1
ATOM 718 C C . PHE A 1 89 ? 17.147 12.549 -16.388 1.00 62.94 89 PHE A C 1
ATOM 720 O O . PHE A 1 89 ? 18.348 12.687 -16.161 1.00 62.94 89 PHE A O 1
ATOM 727 N N . THR A 1 90 ? 16.258 13.442 -15.953 1.00 58.00 90 THR A N 1
ATOM 728 C CA . THR A 1 90 ? 16.613 14.802 -15.523 1.00 58.00 90 THR A CA 1
ATOM 729 C C . THR A 1 90 ? 16.764 14.985 -14.014 1.00 58.00 90 THR A C 1
ATOM 731 O O . THR A 1 90 ? 17.461 15.916 -13.621 1.00 58.00 90 THR A O 1
ATOM 734 N N . SER A 1 91 ? 16.176 14.133 -13.164 1.00 54.34 91 SER A N 1
ATOM 735 C CA . SER A 1 91 ? 16.187 14.360 -11.703 1.00 54.34 91 SER A CA 1
ATOM 736 C C . SER A 1 91 ? 16.755 13.233 -10.840 1.00 54.34 91 SER A C 1
ATOM 738 O O . SER A 1 91 ? 17.188 13.520 -9.736 1.00 54.34 91 SER A O 1
ATOM 740 N N . GLU A 1 92 ? 16.844 11.997 -11.322 1.00 60.00 92 GLU A N 1
ATOM 741 C CA . GLU A 1 92 ? 17.612 10.890 -10.730 1.00 60.00 92 GLU A CA 1
ATOM 742 C C . GLU A 1 92 ? 17.407 9.702 -11.675 1.00 60.00 92 GLU A C 1
ATOM 744 O O . GLU A 1 92 ? 16.278 9.252 -11.869 1.00 60.00 92 GLU A O 1
ATOM 749 N N . ILE A 1 93 ? 18.461 9.204 -12.330 1.00 65.31 93 ILE A N 1
ATOM 750 C CA . ILE A 1 93 ? 18.302 8.085 -13.267 1.00 65.31 93 ILE A CA 1
ATOM 751 C C . ILE A 1 93 ? 18.035 6.819 -12.445 1.00 65.31 93 ILE A C 1
ATOM 753 O O . ILE A 1 93 ? 18.961 6.140 -11.995 1.00 65.31 93 ILE A O 1
ATOM 757 N N . ARG A 1 94 ? 16.753 6.493 -12.251 1.00 73.81 94 ARG A N 1
ATOM 758 C CA . ARG A 1 94 ? 16.275 5.229 -11.673 1.00 73.81 94 ARG A CA 1
ATOM 759 C C . ARG A 1 94 ? 16.588 4.079 -12.625 1.00 73.81 94 ARG A C 1
ATOM 761 O O . ARG A 1 94 ? 15.748 3.623 -13.398 1.00 73.81 94 ARG A O 1
ATOM 768 N N . GLY A 1 95 ? 17.847 3.654 -12.598 1.00 81.12 95 GLY A N 1
ATOM 769 C CA . GLY A 1 95 ? 18.369 2.570 -13.422 1.00 81.12 95 GLY A CA 1
ATOM 770 C C . GLY A 1 95 ? 17.827 1.195 -13.032 1.00 81.12 95 GLY A C 1
ATOM 771 O O . GLY A 1 95 ? 17.132 1.030 -12.030 1.00 81.12 95 GLY A O 1
ATOM 772 N N . GLU A 1 96 ? 18.196 0.191 -13.825 1.00 83.69 96 GLU A N 1
ATOM 773 C CA . GLU A 1 96 ? 17.777 -1.203 -13.650 1.00 83.69 96 GLU A CA 1
ATOM 774 C C . GLU A 1 96 ? 18.031 -1.750 -12.235 1.00 83.69 96 GLU A C 1
ATOM 776 O O . GLU A 1 96 ? 17.168 -2.446 -11.695 1.00 83.69 96 GLU A O 1
ATOM 781 N N . ASP A 1 97 ? 19.155 -1.387 -11.614 1.00 85.94 97 ASP A N 1
ATOM 782 C CA . ASP A 1 97 ? 19.508 -1.831 -10.261 1.00 85.94 97 ASP A CA 1
ATOM 783 C C . ASP A 1 97 ? 18.519 -1.310 -9.206 1.00 85.94 97 ASP A C 1
ATOM 785 O O . ASP A 1 97 ? 18.025 -2.078 -8.384 1.00 85.94 97 ASP A O 1
ATOM 789 N N . HIS A 1 98 ? 18.109 -0.039 -9.289 1.00 87.00 98 HIS A N 1
ATOM 790 C CA . HIS A 1 98 ? 17.110 0.540 -8.379 1.00 87.00 98 HIS A CA 1
ATOM 791 C C . HIS A 1 98 ? 15.742 -0.139 -8.527 1.00 87.00 98 HIS A C 1
ATOM 793 O O . HIS A 1 98 ? 15.074 -0.434 -7.531 1.00 87.00 98 HIS A O 1
ATOM 799 N N . ILE A 1 99 ? 15.341 -0.432 -9.771 1.00 88.69 99 ILE A N 1
ATOM 800 C CA . ILE A 1 99 ? 14.103 -1.167 -10.053 1.00 88.69 99 ILE A CA 1
ATOM 801 C C . ILE A 1 99 ? 14.159 -2.556 -9.426 1.00 88.69 99 ILE A C 1
ATOM 803 O O . ILE A 1 99 ? 13.201 -2.984 -8.781 1.00 88.69 99 ILE A O 1
ATOM 807 N N . LYS A 1 100 ? 15.274 -3.260 -9.628 1.00 89.25 100 LYS A N 1
ATOM 808 C CA . LYS A 1 100 ? 15.481 -4.625 -9.153 1.00 89.25 100 LYS A CA 1
ATOM 809 C C . LYS A 1 100 ? 15.466 -4.706 -7.630 1.00 89.25 100 LYS A C 1
ATOM 811 O O . LYS A 1 100 ? 14.792 -5.580 -7.087 1.00 89.25 100 LYS A O 1
ATOM 816 N N . ASP A 1 101 ? 16.199 -3.816 -6.972 1.00 87.38 101 ASP A N 1
ATOM 817 C CA . ASP A 1 101 ? 16.488 -3.935 -5.546 1.00 87.38 101 ASP A CA 1
ATOM 818 C C . ASP A 1 101 ? 15.405 -3.287 -4.674 1.00 87.38 101 ASP A C 1
ATOM 820 O O . ASP A 1 101 ? 15.226 -3.688 -3.524 1.00 87.38 101 ASP A O 1
ATOM 824 N N . THR A 1 102 ? 14.658 -2.308 -5.205 1.00 87.06 102 THR A N 1
ATOM 825 C CA . THR A 1 102 ? 13.689 -1.526 -4.418 1.00 87.06 102 THR A CA 1
ATOM 826 C C . THR A 1 102 ? 12.298 -1.473 -5.046 1.00 87.06 102 THR A C 1
ATOM 828 O O . THR A 1 102 ? 11.347 -1.996 -4.460 1.00 87.06 102 THR A O 1
ATOM 831 N N . ASP A 1 103 ? 12.145 -0.860 -6.221 1.00 88.50 103 ASP A N 1
ATOM 832 C CA . ASP A 1 103 ? 10.816 -0.444 -6.698 1.00 88.50 103 ASP A CA 1
ATOM 833 C C . ASP A 1 103 ? 9.925 -1.646 -7.056 1.00 88.50 103 ASP A C 1
ATOM 835 O O . ASP A 1 103 ? 8.759 -1.710 -6.654 1.00 88.50 103 ASP A O 1
ATOM 839 N N . ARG A 1 104 ? 10.486 -2.656 -7.732 1.00 90.00 104 ARG A N 1
ATOM 840 C CA . ARG A 1 104 ? 9.761 -3.877 -8.114 1.00 90.00 104 ARG A CA 1
ATOM 841 C C . ARG A 1 104 ? 9.371 -4.733 -6.908 1.00 90.00 104 ARG A C 1
ATOM 843 O O . ARG A 1 104 ? 8.192 -5.078 -6.829 1.00 90.00 104 ARG A O 1
ATOM 850 N N . PRO A 1 105 ? 10.262 -5.022 -5.936 1.00 91.56 105 PRO A N 1
ATOM 851 C CA . PRO A 1 105 ? 9.857 -5.652 -4.681 1.00 91.56 105 PRO A CA 1
ATOM 852 C C . PRO A 1 105 ? 8.740 -4.899 -3.948 1.00 91.56 105 PRO A C 1
ATOM 854 O O . PRO A 1 105 ? 7.823 -5.526 -3.416 1.00 91.56 105 PRO A O 1
ATOM 857 N N . VAL A 1 106 ? 8.773 -3.561 -3.932 1.00 89.50 106 VAL A N 1
ATOM 858 C CA . VAL A 1 106 ? 7.729 -2.746 -3.286 1.00 89.50 106 VAL A CA 1
ATOM 859 C C . VAL A 1 106 ? 6.398 -2.847 -4.033 1.00 89.50 106 VAL A C 1
ATOM 861 O O . VAL A 1 106 ? 5.359 -3.008 -3.386 1.00 89.50 106 VAL A O 1
ATOM 864 N N . ALA A 1 107 ? 6.406 -2.806 -5.366 1.00 91.50 107 ALA A N 1
ATOM 865 C CA . ALA A 1 107 ? 5.207 -2.993 -6.183 1.00 91.50 107 ALA A CA 1
ATOM 866 C C . ALA A 1 107 ? 4.612 -4.399 -6.000 1.00 91.50 107 ALA A C 1
ATOM 868 O O . ALA A 1 107 ? 3.420 -4.542 -5.723 1.00 91.50 107 ALA A O 1
ATOM 869 N N . GLU A 1 108 ? 5.440 -5.444 -6.071 1.00 90.81 108 GLU A N 1
ATOM 870 C CA . GLU A 1 108 ? 5.015 -6.834 -5.870 1.00 90.81 108 GLU A CA 1
ATOM 871 C C . GLU A 1 108 ? 4.466 -7.065 -4.455 1.00 90.81 108 GLU A C 1
ATOM 873 O O . GLU A 1 108 ? 3.412 -7.685 -4.296 1.00 90.81 108 GLU A O 1
ATOM 878 N N . LYS A 1 109 ? 5.114 -6.502 -3.424 1.00 87.88 109 LYS A N 1
ATOM 879 C CA . LYS A 1 109 ? 4.592 -6.534 -2.050 1.00 87.88 109 LYS A CA 1
ATOM 880 C C . LYS A 1 109 ? 3.253 -5.808 -1.956 1.00 87.88 109 LYS A C 1
ATOM 882 O O . LYS A 1 109 ? 2.334 -6.317 -1.319 1.00 87.88 109 LYS A O 1
ATOM 887 N N . SER A 1 110 ? 3.114 -4.653 -2.600 1.00 87.12 110 SER A N 1
ATOM 888 C CA . SER A 1 110 ? 1.870 -3.878 -2.568 1.00 87.12 110 SER A CA 1
ATOM 889 C C . SER A 1 110 ? 0.706 -4.638 -3.214 1.00 87.12 110 SER A C 1
ATOM 891 O O . SER A 1 110 ? -0.418 -4.587 -2.716 1.00 87.12 110 SER A O 1
ATOM 893 N N . LEU A 1 111 ? 0.991 -5.440 -4.245 1.00 86.19 111 LEU A N 1
ATOM 894 C CA . LEU A 1 111 ? 0.031 -6.333 -4.906 1.00 86.19 111 LEU A CA 1
ATOM 895 C C . LEU A 1 111 ? -0.403 -7.544 -4.059 1.00 86.19 111 LEU A C 1
ATOM 897 O O . LEU A 1 111 ? -1.382 -8.200 -4.411 1.00 86.19 111 LEU A O 1
ATOM 901 N N . SER A 1 112 ? 0.271 -7.847 -2.943 1.00 81.88 112 SER A N 1
ATOM 902 C CA . SER A 1 112 ? -0.130 -8.936 -2.030 1.00 81.88 112 SER A CA 1
ATOM 903 C C . SER A 1 112 ? -1.430 -8.653 -1.257 1.00 81.88 112 SER A C 1
ATOM 905 O O . SER A 1 112 ? -1.976 -9.545 -0.608 1.00 81.88 112 SER A O 1
ATOM 907 N N . GLY A 1 113 ? -1.938 -7.414 -1.312 1.00 78.19 113 GLY A N 1
ATOM 908 C CA . GLY A 1 113 ? -3.197 -6.993 -0.690 1.00 78.19 113 GLY A CA 1
ATOM 909 C C . GLY A 1 113 ? -3.087 -6.562 0.778 1.00 78.19 113 GLY A C 1
ATOM 910 O O . GLY A 1 113 ? -4.052 -6.037 1.333 1.00 78.19 113 GLY A O 1
ATOM 911 N N . GLU A 1 114 ? -1.938 -6.740 1.438 1.00 80.62 114 GLU A N 1
ATOM 912 C CA . GLU A 1 114 ? -1.691 -6.145 2.764 1.00 80.62 114 GLU A CA 1
ATOM 913 C C . GLU A 1 114 ? -1.634 -4.617 2.690 1.00 80.62 114 GLU A C 1
ATOM 915 O O . GLU A 1 114 ? -2.312 -3.930 3.453 1.00 80.62 114 GLU A O 1
ATOM 920 N N . THR A 1 115 ? -0.885 -4.080 1.724 1.00 81.62 115 THR A N 1
ATOM 921 C CA . THR A 1 115 ? -0.755 -2.632 1.527 1.00 81.62 115 THR A CA 1
ATOM 922 C C . THR A 1 115 ? -2.090 -1.991 1.153 1.00 81.62 115 THR A C 1
ATOM 924 O O . THR A 1 115 ? -2.401 -0.929 1.680 1.00 81.62 115 THR A O 1
ATOM 927 N N . THR A 1 116 ? -2.914 -2.647 0.328 1.00 82.38 116 THR A N 1
ATOM 928 C CA . THR A 1 116 ? -4.263 -2.165 -0.016 1.00 82.38 116 THR A CA 1
ATOM 929 C C . THR A 1 116 ? -5.149 -2.037 1.223 1.00 82.38 116 THR A C 1
ATOM 931 O O . THR A 1 116 ? -5.680 -0.960 1.474 1.00 82.38 116 THR A O 1
ATOM 934 N N . ARG A 1 117 ? -5.227 -3.084 2.059 1.00 84.38 117 ARG A N 1
ATOM 935 C CA . ARG A 1 117 ? -6.020 -3.064 3.304 1.00 84.38 117 ARG A CA 1
ATOM 936 C C . ARG A 1 117 ? -5.564 -1.969 4.267 1.00 84.38 117 ARG A C 1
ATOM 938 O O . ARG A 1 117 ? -6.380 -1.256 4.845 1.00 84.38 117 ARG A O 1
ATOM 945 N N . SER A 1 118 ? -4.252 -1.815 4.435 1.00 86.19 118 SER A N 1
ATOM 946 C CA . SER A 1 118 ? -3.703 -0.754 5.279 1.00 86.19 118 SER A CA 1
ATOM 947 C C . SER A 1 118 ? -3.945 0.648 4.710 1.00 86.19 118 SER A C 1
ATOM 949 O O . SER A 1 118 ? -4.089 1.594 5.484 1.00 86.19 118 SER A O 1
ATOM 951 N N . LEU A 1 119 ? -3.996 0.799 3.382 1.00 85.75 119 LEU A N 1
ATOM 952 C CA . LEU A 1 119 ? -4.272 2.075 2.723 1.00 85.75 119 LEU A CA 1
ATOM 953 C C . LEU A 1 119 ? -5.746 2.457 2.878 1.00 85.75 119 LEU A C 1
ATOM 955 O O . LEU A 1 119 ? -6.036 3.588 3.254 1.00 85.75 119 LEU A O 1
ATOM 959 N N . GLU A 1 120 ? -6.660 1.506 2.675 1.00 86.06 120 GLU A N 1
ATOM 960 C CA . GLU A 1 120 ? -8.095 1.679 2.929 1.00 86.06 120 GLU A CA 1
ATOM 961 C C . GLU A 1 120 ? -8.348 2.117 4.375 1.00 86.06 120 GLU A C 1
ATOM 963 O O . GLU A 1 120 ? -9.035 3.110 4.608 1.00 86.06 120 GLU A O 1
ATOM 968 N N . HIS A 1 121 ? -7.719 1.442 5.344 1.00 87.44 121 HIS A N 1
ATOM 969 C CA . HIS A 1 121 ? -7.815 1.817 6.754 1.00 87.44 121 HIS A CA 1
ATOM 970 C C . HIS A 1 121 ? -7.249 3.219 7.041 1.00 87.44 121 HIS A C 1
ATOM 972 O O . HIS A 1 121 ? -7.810 3.980 7.833 1.00 87.44 121 HIS A O 1
ATOM 978 N N . PHE A 1 122 ? -6.131 3.587 6.405 1.00 88.00 122 PHE A N 1
ATOM 979 C CA . PHE A 1 122 ? -5.565 4.927 6.547 1.00 88.00 122 PHE A CA 1
ATOM 980 C C . PHE A 1 122 ? -6.517 5.996 5.999 1.00 88.00 122 PHE A C 1
ATOM 982 O O . PHE A 1 122 ? -6.749 7.005 6.666 1.00 88.00 122 PHE A O 1
ATOM 989 N N . ILE A 1 123 ? -7.090 5.771 4.818 1.00 87.06 123 ILE A N 1
ATOM 990 C CA . ILE A 1 123 ? -8.031 6.692 4.175 1.00 87.06 123 ILE A CA 1
ATOM 991 C C . ILE A 1 123 ? -9.314 6.819 5.000 1.00 87.06 123 ILE A C 1
ATOM 993 O O . ILE A 1 123 ? -9.771 7.935 5.228 1.00 87.06 123 ILE A O 1
ATOM 997 N N . SER A 1 124 ? -9.866 5.714 5.514 1.00 86.81 124 SER A N 1
ATOM 998 C CA . SER A 1 124 ? -11.085 5.757 6.333 1.00 86.81 124 SER A CA 1
ATOM 999 C C . SER A 1 124 ? -10.888 6.568 7.614 1.00 86.81 124 SER A C 1
ATOM 1001 O O . SER A 1 124 ? -11.786 7.294 8.031 1.00 86.81 124 SER A O 1
ATOM 1003 N N . LYS A 1 125 ? -9.700 6.479 8.227 1.00 86.94 125 LYS A N 1
ATOM 1004 C CA . LYS A 1 125 ? -9.348 7.258 9.422 1.00 86.94 125 LYS A CA 1
ATOM 1005 C C . LYS A 1 125 ? -9.081 8.735 9.110 1.00 86.94 125 LYS A C 1
ATOM 1007 O O . LYS A 1 125 ? -9.282 9.587 9.969 1.00 86.94 125 LYS A O 1
ATOM 1012 N N . ASN A 1 126 ? -8.620 9.038 7.901 1.00 87.94 126 ASN A N 1
ATOM 1013 C CA . ASN A 1 126 ? -8.236 10.380 7.477 1.00 87.94 126 ASN A CA 1
ATOM 1014 C C . ASN A 1 126 ? -9.072 10.828 6.272 1.00 87.94 126 ASN A C 1
ATOM 1016 O O . ASN A 1 126 ? -8.533 11.305 5.277 1.00 87.94 126 ASN A O 1
ATOM 1020 N N . SER A 1 127 ? -10.395 10.668 6.356 1.00 85.69 127 SER A N 1
ATOM 1021 C CA . SER A 1 127 ? -11.320 10.925 5.241 1.00 85.69 127 SER A CA 1
ATOM 1022 C C . SER A 1 127 ? -11.238 12.357 4.698 1.00 85.69 127 SER A C 1
ATOM 1024 O O . SER A 1 127 ? -11.445 12.574 3.509 1.00 85.69 127 SER A O 1
ATOM 1026 N N . HIS A 1 128 ? -10.849 13.324 5.534 1.00 85.12 128 HIS A N 1
ATOM 1027 C CA . HIS A 1 128 ? -10.582 14.710 5.136 1.00 85.12 128 HIS A CA 1
ATOM 1028 C C . HIS A 1 128 ? -9.472 14.846 4.076 1.00 85.12 128 HIS A C 1
ATOM 1030 O O . HIS A 1 128 ? -9.468 15.819 3.327 1.00 85.12 128 HIS A O 1
ATOM 1036 N N . LEU A 1 129 ? -8.559 13.873 3.970 1.00 85.00 129 LEU A N 1
ATOM 1037 C CA . LEU A 1 129 ? -7.473 13.875 2.986 1.00 85.00 129 LEU A CA 1
ATOM 1038 C C . LEU A 1 129 ? -7.923 13.456 1.580 1.00 85.00 129 LEU A C 1
ATOM 1040 O O . LEU A 1 129 ? -7.180 13.674 0.630 1.00 85.00 129 LEU A O 1
ATOM 1044 N N . LEU A 1 130 ? -9.116 12.867 1.422 1.00 83.75 130 LEU A N 1
ATOM 1045 C CA . LEU A 1 130 ? -9.604 12.367 0.125 1.00 83.75 130 LEU A CA 1
ATOM 1046 C C . LEU A 1 130 ? -9.720 13.456 -0.944 1.00 83.75 130 LEU A C 1
ATOM 1048 O O . LEU A 1 130 ? -9.588 13.168 -2.130 1.00 83.75 130 LEU A O 1
ATOM 1052 N N . ASN A 1 131 ? -9.965 14.692 -0.516 1.00 85.19 131 ASN A N 1
ATOM 1053 C CA . ASN A 1 131 ? -10.164 15.831 -1.407 1.00 85.19 131 ASN A CA 1
ATOM 1054 C C . ASN A 1 131 ? -8.904 16.695 -1.555 1.00 85.19 131 ASN A C 1
ATOM 1056 O O . ASN A 1 131 ? -8.963 17.738 -2.201 1.00 85.19 131 ASN A O 1
ATOM 1060 N N . ILE A 1 132 ? -7.783 16.290 -0.951 1.00 85.00 132 ILE A N 1
ATOM 1061 C CA . ILE A 1 132 ? -6.522 17.029 -1.009 1.00 85.00 132 ILE A CA 1
ATOM 1062 C C . ILE A 1 132 ? -5.641 16.394 -2.091 1.00 85.00 132 ILE A C 1
ATOM 1064 O O . ILE A 1 132 ? -5.347 15.196 -2.012 1.00 85.00 132 ILE A O 1
ATOM 1068 N N . PRO A 1 133 ? -5.193 17.157 -3.104 1.00 84.62 133 PRO A N 1
ATOM 1069 C CA . PRO A 1 133 ? -4.228 16.668 -4.078 1.00 84.62 133 PRO A CA 1
ATOM 1070 C C . PRO A 1 133 ? -2.970 16.122 -3.395 1.00 84.62 133 PRO A C 1
ATOM 1072 O O . PRO A 1 133 ? -2.444 16.724 -2.463 1.00 84.62 133 PRO A O 1
ATOM 1075 N N . ILE A 1 134 ? -2.426 15.007 -3.893 1.00 80.62 134 ILE A N 1
ATOM 1076 C CA . ILE A 1 134 ? -1.251 14.360 -3.276 1.00 80.62 134 ILE A CA 1
ATOM 1077 C C . ILE A 1 134 ? -0.043 15.305 -3.199 1.00 80.62 134 ILE A C 1
ATOM 1079 O O . ILE A 1 134 ? 0.727 15.242 -2.242 1.00 80.62 134 ILE A O 1
ATOM 1083 N N . LEU A 1 135 ? 0.091 16.219 -4.164 1.00 78.31 135 LEU A N 1
ATOM 1084 C CA . LEU A 1 135 ? 1.147 17.233 -4.178 1.00 78.31 135 LEU A CA 1
ATOM 1085 C C . LEU A 1 135 ? 1.060 18.198 -2.982 1.00 78.31 135 LEU A C 1
ATOM 1087 O O . LEU A 1 135 ? 2.084 18.718 -2.547 1.00 78.31 135 LEU A O 1
ATOM 1091 N N . GLU A 1 136 ? -0.133 18.406 -2.427 1.00 79.62 136 GLU A N 1
ATOM 1092 C CA . GLU A 1 136 ? -0.386 19.326 -1.314 1.00 79.62 136 GLU A CA 1
ATOM 1093 C C . GLU A 1 136 ? -0.237 18.651 0.061 1.00 79.62 136 GLU A C 1
ATOM 1095 O O . GLU A 1 136 ? -0.108 19.336 1.074 1.00 79.62 136 GLU A O 1
ATOM 1100 N N . LEU A 1 137 ? -0.165 17.313 0.112 1.00 71.44 137 LEU A N 1
ATOM 1101 C CA . LEU A 1 137 ? -0.038 16.534 1.355 1.00 71.44 137 LEU A CA 1
ATOM 1102 C C . LEU A 1 137 ? 1.330 16.672 2.053 1.00 71.44 137 LEU A C 1
ATOM 1104 O O . LEU A 1 137 ? 1.502 16.171 3.161 1.00 71.44 137 LEU A O 1
ATOM 1108 N N . GLY A 1 138 ? 2.315 17.304 1.410 1.00 58.72 138 GLY A N 1
ATOM 1109 C CA . GLY A 1 138 ? 3.667 17.507 1.945 1.00 58.72 138 GLY A CA 1
ATOM 1110 C C . GLY A 1 138 ? 3.912 18.861 2.611 1.00 58.72 138 GLY A C 1
ATOM 1111 O O . GLY A 1 138 ? 5.045 19.118 3.009 1.00 58.72 138 GLY A O 1
ATOM 1112 N N . SER A 1 139 ? 2.892 19.717 2.677 1.00 51.59 139 SER A N 1
ATOM 1113 C CA . SER A 1 139 ? 2.993 21.122 3.103 1.00 51.59 139 SER A CA 1
ATOM 1114 C C . SER A 1 139 ? 2.652 21.356 4.584 1.00 51.59 139 SER A C 1
ATOM 1116 O O . SER A 1 139 ? 2.492 22.508 4.982 1.00 51.59 139 SER A O 1
ATOM 1118 N N . PHE A 1 140 ? 2.501 20.288 5.375 1.00 42.91 140 PHE A N 1
ATOM 1119 C CA . PHE A 1 140 ? 2.103 20.324 6.788 1.00 42.91 140 PHE A CA 1
ATOM 1120 C C . PHE A 1 140 ? 3.231 19.877 7.716 1.00 42.91 140 PHE A C 1
ATOM 1122 O O . PHE A 1 140 ? 3.891 18.861 7.393 1.00 42.91 140 PHE A O 1
#

Radius of gyration: 20.71 Å; chains: 1; bounding box: 52×49×45 Å

Organism: Salmonella thompson (NCBI:txid600)

pLDDT: mean 84.32, std 11.23, range [40.12, 97.56]

Foldseek 3Di:
DPPPPDDDDDDDPVPDDPVRVVVVCVVVVVVVCVVSVNDDDDQDADDLVVVLCCVVVVLVVVLVVVVVCVVVVHDDQLQNVQCVSPVDPPPPRCHSVNSVPPSVVVSVVCVVCSVVVNVVVVCVVPVVCPPPPSVCSVVD

Sequence (140 aa):
NQNSSKMYVSFDLGLSSDEEIITALQTMLPDLRKEYEIEPVKTEKIGLAKIRKLVDYNIIPMMDLLIWAKFKKVKISNMVLSRVLYPDFTSEIRGEDHIKDTDRPVAEKSLSGETTRSLEHFISKNSHLLNIPILELGSF

Secondary structure (DSSP, 8-state):
----S-------TTT--HHHHHHHHHHHHHHHHHHTT-PPP------HHHHHHHHHTTHHHHHHHHHHHHHHT-PPPHHHHHHHH---TTS----HHHIIIIIHHHHHHHTTSHHHHHHHHHHHHTGGGGGS-GGGTT--

InterPro domains:
  IPR045664 Protein of unknown function DUF6387 [PF19924] (3-120)